Protein AF-A0A520EKC1-F1 (afdb_monomer_lite)

Secondary structure (DSSP, 8-state):
-PPPEEEEEE---SSS-SEEEEEEEEEEEEEEETTEEEEEEEEEEEEEEEE-THHHHHHHHHHHHHHHT-

Sequence (70 aa):
RVPARVGEHVLPNTGGDAMFTIGGYYTDSLRRVDGEWKICKKQLTVLWNSGNPQILAMARERAAALLADV

pLDDT: mean 92.75, std 8.61, range [56.66, 98.12]

Radius of gyration: 16.27 Å; chains: 1; bounding box: 27×45×42 Å

Foldseek 3Di:
DPFWDKDWQADDDDDFHRIKMFTFDKDFDWDQDPNDIDTPDIDTDTPDMDGDPCVVVVVVVVVVVVVVVD

Structure (mmCIF, N/CA/C/O backbone):
data_AF-A0A520EKC1-F1
#
_entry.id   AF-A0A520EKC1-F1
#
loop_
_atom_site.group_PDB
_atom_site.id
_atom_si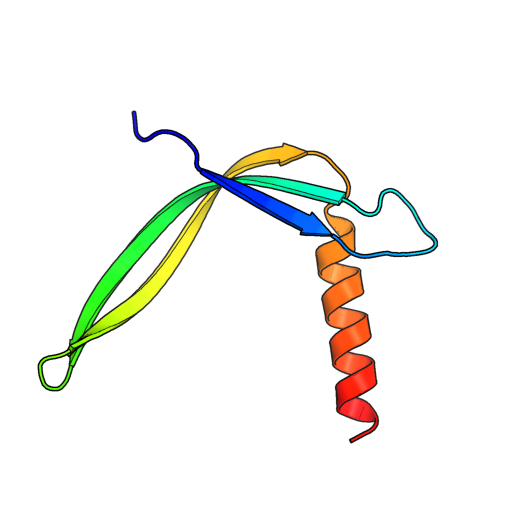te.type_symbol
_atom_site.label_atom_id
_atom_site.label_alt_id
_atom_site.label_comp_id
_atom_site.label_asym_id
_atom_site.label_entity_id
_atom_site.label_seq_id
_atom_site.pdbx_PDB_ins_code
_atom_site.Cartn_x
_atom_site.Cartn_y
_atom_site.Cartn_z
_atom_site.occupancy
_atom_site.B_iso_or_equiv
_atom_site.auth_seq_id
_atom_site.auth_comp_id
_atom_site.auth_asym_id
_atom_site.auth_atom_id
_atom_site.pdbx_PDB_model_num
ATOM 1 N N . ARG A 1 1 ? -4.314 19.749 10.127 1.00 56.66 1 ARG A N 1
ATOM 2 C CA . ARG A 1 1 ? -4.003 18.872 8.969 1.00 56.66 1 ARG A CA 1
ATOM 3 C C . ARG A 1 1 ? -3.189 17.698 9.499 1.00 56.66 1 ARG A C 1
ATOM 5 O O . ARG A 1 1 ? -2.164 17.956 10.110 1.00 56.66 1 ARG A O 1
ATOM 12 N N . VAL A 1 2 ? -3.660 16.456 9.368 1.00 60.16 2 VAL A N 1
ATOM 13 C CA . VAL A 1 2 ? -2.879 15.274 9.786 1.00 60.16 2 VAL A CA 1
ATOM 14 C C . VAL A 1 2 ? -1.704 15.122 8.809 1.00 60.16 2 VAL A C 1
ATOM 16 O O . VAL A 1 2 ? -1.951 15.188 7.601 1.00 60.16 2 VAL A O 1
ATOM 19 N N . PRO A 1 3 ? -0.446 14.997 9.274 1.00 71.62 3 PRO A N 1
ATOM 20 C CA . PRO A 1 3 ? 0.688 14.818 8.375 1.00 71.62 3 PRO A CA 1
ATOM 21 C C . PRO A 1 3 ? 0.562 13.485 7.632 1.00 71.62 3 PRO A C 1
ATOM 23 O O . PRO A 1 3 ? 0.167 12.472 8.213 1.00 71.62 3 PRO A O 1
ATOM 26 N N . ALA A 1 4 ? 0.882 13.496 6.338 1.00 80.25 4 A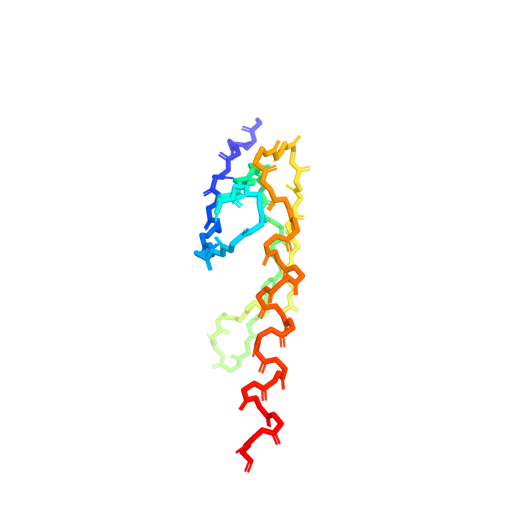LA A N 1
ATOM 27 C CA . ALA A 1 4 ? 0.921 12.278 5.544 1.00 80.25 4 ALA A CA 1
ATOM 28 C C . ALA A 1 4 ? 2.030 11.361 6.079 1.00 80.25 4 ALA A C 1
ATOM 30 O O . ALA A 1 4 ? 3.160 11.804 6.280 1.00 80.25 4 ALA A O 1
ATOM 31 N N . ARG A 1 5 ? 1.709 10.086 6.301 1.00 90.00 5 ARG A N 1
ATOM 32 C CA . ARG A 1 5 ? 2.702 9.030 6.492 1.00 90.00 5 ARG A CA 1
ATOM 33 C C . ARG A 1 5 ? 3.097 8.463 5.136 1.00 90.00 5 ARG A C 1
ATOM 35 O O . ARG A 1 5 ? 2.250 8.349 4.249 1.00 90.00 5 ARG A O 1
ATOM 42 N N . VAL A 1 6 ? 4.372 8.114 5.011 1.00 93.19 6 VAL A N 1
ATOM 43 C CA . VAL A 1 6 ? 4.952 7.524 3.804 1.00 93.19 6 VAL A CA 1
ATOM 44 C C . VAL A 1 6 ? 5.109 6.022 4.007 1.00 93.19 6 VAL A C 1
ATOM 46 O O . VAL A 1 6 ? 5.513 5.582 5.084 1.00 93.19 6 VAL A O 1
ATOM 49 N N . GLY A 1 7 ? 4.756 5.248 2.987 1.00 94.06 7 GLY A N 1
ATOM 50 C CA . GLY A 1 7 ? 5.053 3.826 2.883 1.00 94.06 7 GLY A CA 1
ATOM 51 C C . GLY A 1 7 ? 5.756 3.533 1.564 1.00 94.06 7 GLY A C 1
ATOM 52 O O . GLY A 1 7 ? 5.404 4.115 0.537 1.00 94.06 7 GLY A O 1
ATOM 53 N N . GLU A 1 8 ? 6.735 2.636 1.607 1.00 95.19 8 GLU A N 1
ATOM 54 C CA . GLU A 1 8 ? 7.512 2.208 0.446 1.00 95.19 8 GLU A CA 1
ATOM 55 C C . GLU A 1 8 ? 7.269 0.728 0.170 1.00 95.19 8 GLU A C 1
ATOM 57 O O . GLU A 1 8 ? 7.244 -0.109 1.075 1.00 95.19 8 GLU A O 1
ATOM 62 N N . HIS A 1 9 ? 7.087 0.419 -1.104 1.00 95.31 9 HIS A N 1
ATOM 63 C CA . HIS A 1 9 ? 7.004 -0.925 -1.633 1.00 95.31 9 HIS A CA 1
ATOM 64 C C . HIS A 1 9 ? 8.208 -1.132 -2.548 1.00 95.31 9 HIS A C 1
ATOM 66 O O . HIS A 1 9 ? 8.451 -0.326 -3.445 1.00 95.31 9 HIS A O 1
ATOM 72 N N . VAL A 1 10 ? 8.948 -2.218 -2.324 1.00 96.19 10 VAL A N 1
ATOM 73 C CA . VAL A 1 10 ? 10.134 -2.565 -3.113 1.00 96.19 10 VAL A CA 1
ATOM 74 C C . VAL A 1 10 ? 9.954 -3.961 -3.680 1.00 96.19 10 VAL A C 1
ATOM 76 O O . VAL A 1 10 ? 9.734 -4.912 -2.930 1.00 96.19 10 VAL A O 1
ATOM 79 N N . LEU A 1 11 ? 10.070 -4.095 -4.998 1.00 96.31 11 LEU A N 1
ATOM 80 C CA . LEU A 1 11 ? 10.063 -5.386 -5.672 1.00 96.31 11 LEU A CA 1
ATOM 81 C C . LEU A 1 11 ? 11.139 -5.415 -6.760 1.00 96.31 11 LEU A C 1
ATOM 83 O O . LEU A 1 11 ? 10.918 -4.866 -7.841 1.00 96.31 11 LEU A O 1
ATOM 87 N N . PRO A 1 12 ? 12.270 -6.106 -6.533 1.00 94.62 12 PRO A N 1
ATOM 88 C CA . PRO A 1 12 ? 13.242 -6.364 -7.586 1.00 94.62 12 PRO A CA 1
ATOM 89 C C . PRO A 1 12 ? 12.580 -7.076 -8.771 1.00 94.62 12 PRO A C 1
ATOM 91 O O . PRO A 1 12 ? 11.923 -8.115 -8.622 1.00 94.62 12 PRO A O 1
ATOM 94 N N . ASN A 1 13 ? 12.707 -6.496 -9.957 1.00 91.38 13 ASN A N 1
ATOM 95 C CA . ASN A 1 13 ? 12.075 -6.975 -11.176 1.00 91.38 13 ASN A CA 1
ATOM 96 C C . ASN A 1 13 ? 12.909 -6.561 -12.401 1.00 91.38 13 ASN A C 1
ATOM 98 O O . ASN A 1 13 ? 13.840 -5.770 -12.284 1.00 91.38 13 ASN A O 1
ATOM 102 N N . THR A 1 14 ? 12.599 -7.135 -13.562 1.00 86.88 14 THR A N 1
ATOM 103 C CA . THR A 1 14 ? 13.311 -6.879 -14.823 1.00 86.88 14 THR A CA 1
ATOM 104 C C . THR A 1 14 ? 12.607 -5.848 -15.714 1.00 86.88 14 THR A C 1
ATOM 106 O O . THR A 1 14 ? 13.024 -5.656 -16.853 1.00 86.88 14 THR A O 1
ATOM 109 N N . GLY A 1 15 ? 11.531 -5.208 -15.242 1.00 80.56 15 GLY A N 1
ATOM 110 C CA . GLY A 1 15 ? 10.685 -4.313 -16.031 1.00 80.56 15 GLY A CA 1
ATOM 111 C C . GLY A 1 15 ? 10.214 -3.085 -15.247 1.00 80.56 15 GLY A C 1
ATOM 112 O O . GLY A 1 15 ? 9.246 -3.151 -14.494 1.00 80.56 15 GLY A O 1
ATOM 113 N N . GLY A 1 16 ? 10.841 -1.937 -15.511 1.00 86.62 16 GLY A N 1
ATOM 114 C CA . GLY A 1 16 ? 10.537 -0.667 -14.842 1.00 86.62 16 GLY A CA 1
ATOM 115 C C . GLY A 1 16 ? 11.299 -0.474 -13.526 1.00 86.62 16 GLY A C 1
ATOM 116 O O . GLY A 1 16 ? 12.224 -1.219 -13.216 1.00 86.62 16 GLY A O 1
ATOM 117 N N . ASP A 1 17 ? 10.929 0.561 -12.765 1.00 92.44 17 ASP A N 1
ATOM 118 C CA . ASP A 1 17 ? 11.529 0.854 -11.454 1.00 92.44 17 ASP A CA 1
ATOM 119 C C . ASP A 1 17 ? 11.096 -0.192 -10.404 1.00 92.44 17 ASP A C 1
ATOM 121 O O . ASP A 1 17 ? 10.001 -0.754 -10.473 1.00 92.44 17 ASP A O 1
ATOM 125 N N . ALA A 1 18 ? 11.949 -0.479 -9.425 1.00 95.94 18 ALA A N 1
ATOM 126 C CA . ALA A 1 18 ? 11.670 -1.429 -8.351 1.00 95.94 18 ALA A CA 1
ATOM 127 C C . ALA A 1 18 ? 10.890 -0.803 -7.184 1.00 95.94 18 ALA A C 1
ATOM 129 O O . ALA A 1 18 ? 10.439 -1.537 -6.303 1.00 95.94 18 ALA A O 1
ATOM 130 N N . MET A 1 19 ? 10.755 0.526 -7.159 1.00 97.25 19 MET A N 1
ATOM 131 C CA . MET A 1 19 ? 10.199 1.280 -6.038 1.00 97.25 19 MET A CA 1
ATOM 132 C C . MET A 1 19 ? 8.802 1.835 -6.332 1.00 97.25 19 MET A C 1
ATOM 134 O O . MET A 1 19 ? 8.539 2.372 -7.407 1.00 97.25 19 MET A O 1
ATOM 138 N N . PHE A 1 20 ? 7.923 1.782 -5.333 1.00 97.19 20 PHE A N 1
ATOM 139 C CA . PHE A 1 20 ? 6.666 2.524 -5.305 1.00 97.19 20 PHE A CA 1
ATOM 140 C C . PHE A 1 20 ? 6.437 3.137 -3.928 1.00 97.19 20 PHE A C 1
ATOM 142 O O . PHE A 1 20 ? 6.371 2.430 -2.922 1.00 97.19 20 PHE A O 1
ATOM 149 N N . THR A 1 21 ? 6.272 4.454 -3.890 1.00 97.00 21 THR A N 1
ATOM 150 C CA . THR A 1 21 ? 6.119 5.225 -2.657 1.00 97.00 21 THR A CA 1
ATOM 151 C C . THR A 1 21 ? 4.728 5.841 -2.596 1.00 97.00 21 THR A C 1
ATOM 153 O O . THR A 1 21 ? 4.269 6.477 -3.547 1.00 97.00 21 THR A O 1
ATOM 156 N N . ILE A 1 22 ? 4.059 5.693 -1.454 1.00 97.12 22 ILE A N 1
ATOM 157 C CA . ILE A 1 22 ? 2.716 6.222 -1.209 1.00 97.12 22 ILE A CA 1
ATOM 158 C C . ILE A 1 22 ? 2.746 7.133 0.013 1.00 97.12 22 ILE A C 1
ATOM 160 O O . ILE A 1 22 ? 3.172 6.721 1.091 1.00 97.12 22 ILE A O 1
ATOM 164 N N . GLY A 1 23 ? 2.225 8.351 -0.136 1.00 96.44 23 GLY A N 1
ATOM 165 C CA . GLY A 1 23 ? 1.959 9.262 0.971 1.00 96.44 23 GLY A CA 1
ATOM 166 C C . GLY A 1 23 ? 0.465 9.393 1.247 1.00 96.44 23 GLY A C 1
ATOM 167 O O . GLY A 1 23 ? -0.323 9.696 0.350 1.00 96.44 23 GLY A O 1
ATOM 168 N N . GLY A 1 24 ? 0.054 9.205 2.499 1.00 95.56 24 GLY A N 1
ATOM 169 C CA . GLY A 1 24 ? -1.359 9.252 2.868 1.00 95.56 24 GLY A CA 1
ATOM 170 C C . GLY A 1 24 ? -1.615 9.186 4.367 1.00 95.56 24 GLY A C 1
ATOM 171 O O . GLY A 1 24 ? -0.719 9.387 5.183 1.00 95.56 24 GLY A O 1
ATOM 172 N N . TYR A 1 25 ? -2.850 8.898 4.752 1.00 95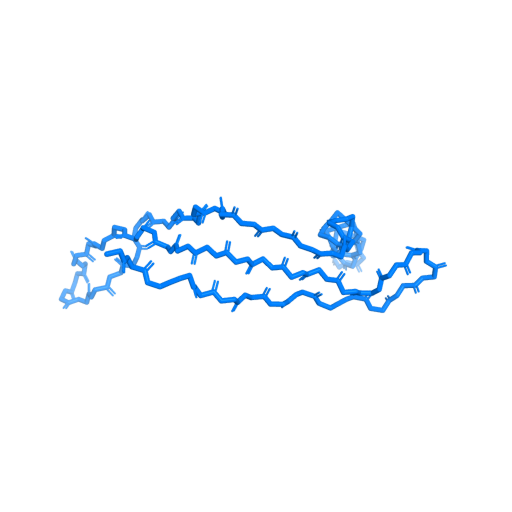.31 25 TYR A N 1
ATOM 173 C CA . TYR A 1 25 ? -3.195 8.607 6.143 1.00 95.31 25 TYR A CA 1
ATOM 174 C C . TYR A 1 25 ? -4.186 7.452 6.219 1.00 95.31 25 TYR A C 1
ATOM 176 O O . TYR A 1 25 ? -4.964 7.214 5.295 1.00 95.31 25 TYR A O 1
ATOM 184 N N . TYR A 1 26 ? -4.143 6.737 7.340 1.00 94.69 26 TYR A N 1
ATOM 185 C CA . TYR A 1 26 ? -5.092 5.674 7.630 1.00 94.69 26 TYR A CA 1
ATOM 186 C C . TYR A 1 26 ? -6.290 6.215 8.406 1.00 94.69 26 TYR A C 1
ATOM 188 O O . TYR A 1 26 ? -6.138 7.031 9.316 1.00 94.69 26 TYR A O 1
ATOM 196 N N . THR A 1 27 ? -7.472 5.721 8.061 1.00 95.81 27 THR A N 1
ATOM 197 C CA . THR A 1 27 ? -8.687 5.823 8.862 1.00 95.81 27 THR A CA 1
ATOM 198 C C . THR A 1 27 ? -9.056 4.416 9.308 1.00 95.81 27 THR A C 1
ATOM 200 O O . THR A 1 27 ? -9.598 3.627 8.531 1.00 95.81 27 THR A O 1
ATOM 203 N N . ASP A 1 28 ? -8.733 4.115 10.563 1.00 96.75 28 ASP A N 1
ATOM 204 C CA . ASP A 1 28 ? -8.970 2.809 11.165 1.00 96.75 28 ASP A CA 1
ATOM 205 C C . ASP A 1 28 ? -10.189 2.884 12.083 1.00 96.75 28 ASP A C 1
ATOM 207 O O . ASP A 1 28 ? -10.345 3.823 12.865 1.00 96.75 28 ASP A O 1
ATOM 211 N N . SER A 1 29 ? -11.069 1.893 11.990 1.00 97.88 29 SER A N 1
ATOM 212 C CA . SER A 1 29 ? -12.134 1.679 12.968 1.00 97.88 29 SER A CA 1
ATOM 213 C C . SER A 1 29 ? -11.724 0.539 13.883 1.00 97.88 29 SER A C 1
ATOM 215 O O . SER A 1 29 ? -11.296 -0.522 13.417 1.00 97.88 29 SER A O 1
ATOM 217 N N . LEU A 1 30 ? -11.849 0.772 15.186 1.00 97.88 30 LEU A N 1
ATOM 218 C CA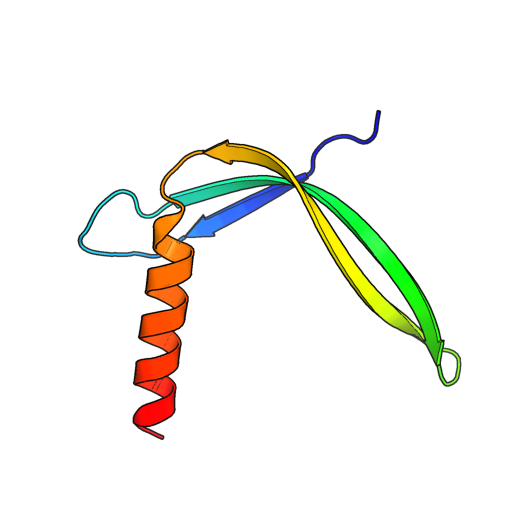 . LEU A 1 30 ? -11.483 -0.190 16.214 1.00 97.88 30 LEU A CA 1
ATOM 219 C C . LEU A 1 30 ? -12.740 -0.692 16.920 1.00 97.88 30 LEU A C 1
ATOM 221 O O . LEU A 1 30 ? -13.656 0.079 17.203 1.00 97.88 30 LEU A O 1
ATOM 225 N N . ARG A 1 31 ? -12.760 -1.981 17.247 1.00 98.00 31 ARG A N 1
ATOM 226 C CA . ARG A 1 31 ? -13.774 -2.590 18.109 1.00 98.00 31 ARG A CA 1
ATOM 227 C C . ARG A 1 31 ? -13.084 -3.306 19.256 1.00 98.00 31 ARG A C 1
ATOM 229 O O . ARG A 1 31 ? -12.047 -3.934 19.056 1.00 98.00 31 ARG A O 1
ATOM 236 N N . ARG A 1 32 ? -13.680 -3.233 20.445 1.00 97.94 32 ARG A N 1
ATOM 237 C CA . ARG A 1 32 ? -13.255 -4.044 21.582 1.00 97.94 32 ARG A CA 1
ATOM 238 C C . ARG A 1 32 ? -13.939 -5.412 21.524 1.00 97.94 32 ARG A C 1
ATOM 240 O O . ARG A 1 32 ? -15.165 -5.466 21.441 1.00 97.94 32 ARG A O 1
ATOM 247 N N . VAL A 1 33 ? -13.154 -6.485 21.518 1.00 97.75 33 VAL A N 1
ATOM 248 C CA . VAL A 1 33 ? -13.599 -7.889 21.476 1.00 97.75 33 VAL A CA 1
ATOM 249 C C . VAL A 1 33 ? -12.853 -8.626 22.581 1.00 97.75 33 VAL A C 1
ATOM 251 O O . VAL A 1 33 ? -11.631 -8.529 22.639 1.00 97.75 33 VAL A O 1
ATOM 254 N N . ASP A 1 34 ? -13.583 -9.268 23.495 1.00 97.25 34 ASP A N 1
ATOM 255 C CA . ASP A 1 34 ? -13.028 -10.004 24.645 1.00 97.25 34 ASP A CA 1
ATOM 256 C C . ASP A 1 34 ? -11.991 -9.207 25.457 1.00 97.25 34 ASP A C 1
ATOM 258 O O . ASP A 1 34 ? -10.966 -9.709 25.901 1.00 97.25 34 ASP A O 1
ATOM 262 N N . GLY A 1 35 ? -12.253 -7.908 25.634 1.00 97.56 35 GLY A N 1
ATOM 263 C CA . GLY A 1 35 ? -11.376 -6.998 26.375 1.00 97.56 35 GLY A CA 1
ATOM 264 C C . GLY A 1 35 ? -10.231 -6.387 25.559 1.00 97.56 35 GLY A C 1
ATOM 265 O O . GLY A 1 35 ? -9.654 -5.393 26.011 1.00 97.56 35 GLY A O 1
ATOM 266 N N . GLU A 1 36 ? -9.977 -6.860 24.339 1.00 97.94 36 GLU A N 1
ATOM 267 C CA . GLU A 1 36 ? -8.882 -6.413 23.475 1.00 97.94 36 GLU A CA 1
ATOM 268 C C . GLU A 1 36 ? -9.352 -5.492 22.344 1.00 97.94 36 GLU A C 1
ATOM 270 O O . GLU A 1 36 ? -10.427 -5.672 21.771 1.00 97.94 36 GLU A O 1
ATOM 275 N N . TRP A 1 37 ? -8.532 -4.504 21.977 1.00 98.12 37 TRP A N 1
ATOM 276 C CA . TRP A 1 37 ? -8.787 -3.677 20.798 1.00 98.12 37 TRP A CA 1
ATOM 277 C C . TRP A 1 37 ? -8.356 -4.400 19.526 1.00 98.12 37 TRP A C 1
ATOM 279 O O . TRP A 1 37 ? -7.213 -4.832 19.397 1.00 98.12 37 TRP A O 1
ATOM 289 N N . LYS A 1 38 ? -9.266 -4.481 18.558 1.00 97.56 38 LYS A N 1
ATOM 290 C CA . LYS A 1 38 ? -9.015 -5.039 17.229 1.00 97.56 38 LYS A CA 1
ATOM 291 C C . LYS A 1 38 ? -9.346 -3.997 16.166 1.00 97.56 38 LYS A C 1
ATOM 293 O O . LYS A 1 38 ? -10.320 -3.255 16.304 1.00 97.56 38 LYS A O 1
ATOM 298 N N . ILE A 1 39 ? -8.561 -3.962 15.091 1.00 97.75 39 ILE A N 1
ATOM 299 C CA . ILE A 1 39 ? -8.892 -3.190 13.888 1.00 97.75 39 ILE A CA 1
ATOM 300 C C . ILE A 1 39 ? -9.980 -3.961 13.140 1.00 97.75 39 ILE A C 1
ATOM 302 O O . ILE A 1 39 ? -9.742 -5.082 12.699 1.00 97.75 39 ILE A O 1
ATOM 306 N N . CYS A 1 40 ? -11.170 -3.378 13.005 1.00 96.62 40 CYS A N 1
ATOM 307 C CA . CYS A 1 40 ? -12.283 -3.992 12.273 1.00 96.62 40 CYS A CA 1
ATOM 308 C C . CYS A 1 40 ? -12.478 -3.399 10.872 1.00 96.62 40 CYS A C 1
ATOM 310 O O . CYS A 1 40 ? -13.070 -4.040 10.009 1.00 96.62 40 CYS A O 1
ATOM 312 N N . LYS A 1 41 ? -11.956 -2.193 10.625 1.00 97.56 41 LYS A N 1
ATOM 313 C CA . LYS A 1 41 ? -11.886 -1.578 9.297 1.00 97.56 41 LYS A CA 1
ATOM 314 C C . LYS A 1 41 ? -10.587 -0.796 9.179 1.00 97.56 41 LYS A C 1
ATOM 316 O O . LYS A 1 41 ? -10.222 -0.087 10.111 1.00 97.56 41 LYS A O 1
ATOM 321 N N . LYS A 1 42 ? -9.927 -0.902 8.027 1.00 96.62 42 LYS A N 1
ATOM 322 C CA . LYS A 1 42 ? -8.710 -0.162 7.685 1.00 96.62 42 LYS A CA 1
ATOM 323 C C . LYS A 1 42 ? -8.884 0.467 6.311 1.00 96.62 42 LYS A C 1
ATOM 325 O O . LYS A 1 42 ? -9.172 -0.242 5.352 1.00 96.62 42 LYS A O 1
ATOM 330 N N . GLN A 1 43 ? -8.721 1.781 6.215 1.00 96.56 43 GLN A N 1
ATOM 331 C CA . GLN A 1 43 ? -8.781 2.512 4.949 1.00 96.56 43 GLN A CA 1
ATOM 332 C C . GLN A 1 43 ? -7.544 3.395 4.812 1.00 96.56 43 GLN A C 1
ATOM 334 O O . GLN A 1 43 ? -7.274 4.204 5.693 1.00 96.56 43 GLN A O 1
ATOM 339 N N . LEU A 1 44 ? -6.806 3.259 3.710 1.00 94.38 44 LEU A N 1
ATOM 340 C CA . LEU A 1 44 ? -5.719 4.169 3.348 1.00 94.38 44 LEU A CA 1
ATOM 341 C C . LEU A 1 44 ? -6.252 5.227 2.381 1.00 94.38 44 LEU A C 1
ATOM 343 O O . LEU A 1 44 ? -6.650 4.897 1.267 1.00 94.38 44 LEU A O 1
ATOM 347 N N . THR A 1 45 ? -6.225 6.492 2.789 1.00 95.62 45 THR A N 1
ATOM 348 C CA . THR A 1 45 ? -6.469 7.619 1.884 1.00 95.62 45 THR A CA 1
ATOM 349 C C . THR A 1 45 ? -5.136 8.089 1.320 1.00 95.62 45 THR A C 1
ATOM 351 O O . THR A 1 45 ? -4.305 8.641 2.047 1.00 95.62 45 THR A O 1
ATOM 354 N N . VAL A 1 46 ? -4.935 7.861 0.023 1.00 95.44 46 VAL A N 1
ATOM 355 C CA . VAL A 1 46 ? -3.731 8.275 -0.706 1.00 95.44 46 VAL A CA 1
ATOM 356 C C . VAL A 1 46 ? -3.846 9.748 -1.083 1.00 95.44 46 VAL A C 1
ATOM 358 O O . VAL A 1 46 ? -4.843 10.168 -1.663 1.00 95.44 46 VAL A O 1
ATOM 361 N N . LEU A 1 47 ? -2.824 10.532 -0.747 1.00 96.25 47 LEU A N 1
ATOM 362 C CA . LEU A 1 47 ? -2.731 11.953 -1.093 1.00 96.25 47 LEU A CA 1
ATOM 363 C C . LEU A 1 47 ? -1.797 12.188 -2.275 1.00 96.25 47 LEU A C 1
ATOM 365 O O . LEU A 1 47 ? -2.043 13.069 -3.091 1.00 96.25 47 LEU A O 1
ATOM 369 N N . TRP A 1 48 ? -0.728 11.403 -2.354 1.00 95.81 48 TRP A N 1
ATOM 370 C CA . TRP A 1 48 ? 0.200 11.388 -3.473 1.00 95.81 48 TRP A CA 1
ATOM 371 C C . TRP A 1 48 ? 0.857 10.013 -3.564 1.00 95.81 48 TRP A C 1
ATOM 373 O O . TRP A 1 48 ? 0.890 9.249 -2.595 1.00 95.81 48 TRP A O 1
ATOM 383 N N . ASN A 1 49 ? 1.385 9.702 -4.738 1.00 96.38 49 ASN A N 1
ATOM 384 C CA . ASN A 1 49 ? 2.226 8.537 -4.959 1.00 96.38 49 ASN A CA 1
ATOM 385 C C . ASN A 1 49 ? 3.340 8.886 -5.956 1.00 96.38 49 ASN A C 1
ATOM 387 O O . ASN A 1 49 ? 3.248 9.895 -6.655 1.00 96.38 49 ASN A O 1
ATOM 391 N N . SER A 1 50 ? 4.408 8.093 -5.955 1.00 96.31 50 SER A N 1
ATOM 392 C CA . SER A 1 50 ? 5.566 8.238 -6.840 1.00 96.31 50 SER A CA 1
ATOM 393 C C . SER A 1 50 ? 6.183 6.867 -7.129 1.00 96.31 50 SER A C 1
ATOM 395 O O . SER A 1 50 ? 6.059 5.953 -6.312 1.00 96.31 50 SER A O 1
ATOM 397 N N . GLY A 1 51 ? 6.861 6.724 -8.266 1.00 95.75 51 GLY A N 1
ATOM 398 C CA . GLY A 1 51 ? 7.490 5.471 -8.693 1.00 95.75 51 GLY A CA 1
ATOM 399 C C . GLY A 1 51 ? 6.560 4.570 -9.509 1.00 95.75 51 GLY A C 1
ATOM 400 O O . GLY A 1 51 ? 5.697 5.050 -10.244 1.00 95.75 51 GLY A O 1
ATOM 401 N N . ASN A 1 52 ? 6.759 3.257 -9.397 1.00 96.19 52 ASN A N 1
ATOM 402 C CA . ASN A 1 52 ? 6.157 2.233 -10.249 1.00 96.19 52 ASN A CA 1
ATOM 403 C C . ASN A 1 52 ? 4.997 1.489 -9.545 1.00 96.19 52 ASN A C 1
ATOM 405 O O . ASN A 1 52 ? 5.235 0.471 -8.894 1.00 96.19 52 ASN A O 1
ATOM 409 N N . PRO A 1 53 ? 3.725 1.915 -9.682 1.00 94.88 53 PRO A N 1
ATOM 410 C CA . PRO A 1 53 ? 2.594 1.218 -9.059 1.00 94.88 53 PRO A CA 1
ATOM 411 C C . PRO A 1 53 ? 2.393 -0.220 -9.566 1.00 94.88 53 PRO A C 1
ATOM 413 O O . PRO A 1 53 ? 1.764 -1.028 -8.876 1.00 94.88 53 PRO A O 1
ATOM 416 N N . GLN A 1 54 ? 2.928 -0.575 -10.740 1.00 95.31 54 GLN A N 1
ATOM 417 C CA . GLN A 1 54 ? 2.798 -1.911 -11.319 1.00 95.31 54 GLN A CA 1
ATOM 418 C C . GLN A 1 54 ? 3.461 -2.985 -10.447 1.00 95.31 54 GLN A C 1
ATOM 420 O O . GLN A 1 54 ? 3.056 -4.147 -10.516 1.00 95.31 54 GLN A O 1
ATOM 425 N N . ILE A 1 55 ? 4.394 -2.619 -9.556 1.00 95.75 55 ILE A N 1
ATOM 426 C CA . ILE A 1 55 ? 5.017 -3.585 -8.645 1.00 95.75 55 ILE A CA 1
ATOM 427 C C . ILE A 1 55 ? 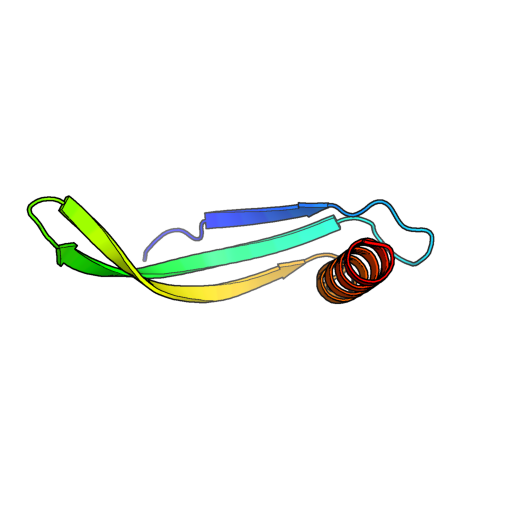4.003 -4.280 -7.729 1.00 95.75 55 ILE A C 1
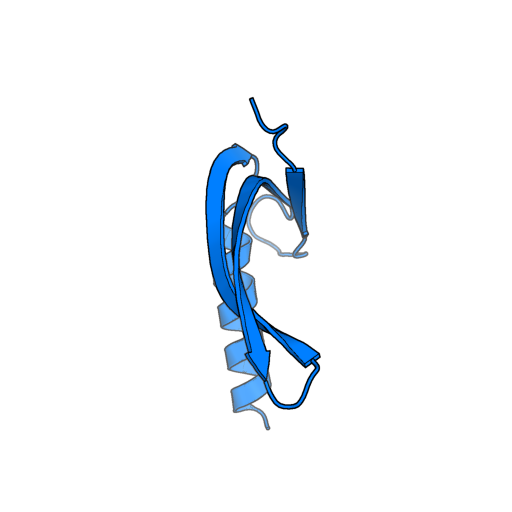ATOM 429 O O . ILE A 1 55 ? 4.213 -5.430 -7.356 1.00 95.75 55 ILE A O 1
ATOM 433 N N . LEU A 1 56 ? 2.882 -3.628 -7.391 1.00 95.06 56 LEU A N 1
ATOM 434 C CA . LEU A 1 56 ? 1.834 -4.247 -6.575 1.00 95.06 56 LEU A CA 1
ATOM 435 C C . LEU A 1 56 ? 1.126 -5.380 -7.330 1.00 95.06 56 LEU A C 1
ATOM 437 O O . LEU A 1 56 ? 0.811 -6.414 -6.741 1.00 95.06 56 LEU A O 1
ATOM 441 N N . ALA A 1 57 ? 0.902 -5.204 -8.635 1.00 94.88 57 ALA A N 1
ATOM 442 C CA . ALA A 1 57 ? 0.337 -6.247 -9.486 1.00 94.88 57 ALA A CA 1
ATOM 443 C C . ALA A 1 57 ? 1.337 -7.398 -9.675 1.00 94.88 57 ALA A C 1
ATOM 445 O O . ALA A 1 57 ? 0.986 -8.550 -9.428 1.00 94.88 57 ALA A O 1
ATOM 446 N N . MET A 1 58 ? 2.598 -7.076 -9.983 1.00 95.12 58 MET A N 1
ATOM 447 C CA . MET A 1 58 ? 3.672 -8.066 -10.126 1.00 95.12 58 MET A CA 1
ATOM 448 C C . MET A 1 58 ? 3.877 -8.889 -8.846 1.00 95.12 58 MET A C 1
ATOM 450 O O . MET A 1 58 ? 4.048 -10.104 -8.910 1.00 95.12 58 MET A O 1
ATOM 454 N N . ALA A 1 59 ? 3.843 -8.250 -7.670 1.00 94.94 59 ALA A N 1
ATOM 455 C CA . ALA A 1 59 ? 3.964 -8.939 -6.387 1.00 94.94 59 ALA A CA 1
ATOM 456 C C . ALA A 1 59 ? 2.812 -9.931 -6.170 1.00 94.94 59 ALA A C 1
ATOM 458 O O . ALA A 1 59 ? 3.046 -11.062 -5.743 1.00 94.94 59 ALA A O 1
ATOM 459 N N . ARG A 1 60 ? 1.577 -9.530 -6.502 1.00 95.25 60 ARG A N 1
ATOM 460 C CA . ARG A 1 60 ? 0.397 -10.399 -6.408 1.00 95.25 60 ARG A CA 1
ATOM 461 C C . ARG A 1 60 ? 0.504 -11.604 -7.341 1.00 95.25 60 ARG A C 1
ATOM 463 O O . ARG A 1 60 ? 0.202 -12.712 -6.917 1.00 95.25 60 ARG A O 1
ATOM 470 N N . GLU A 1 61 ? 0.939 -11.401 -8.580 1.00 94.88 61 GLU A N 1
ATOM 471 C CA . GLU A 1 61 ? 1.119 -12.481 -9.559 1.00 94.88 61 GLU A CA 1
ATOM 472 C C . GLU A 1 61 ? 2.199 -13.475 -9.120 1.00 94.88 61 GLU A C 1
ATOM 474 O O . GLU A 1 61 ? 1.965 -14.681 -9.138 1.00 94.88 61 GLU A O 1
ATOM 479 N N . ARG A 1 62 ? 3.346 -12.983 -8.630 1.00 93.81 62 ARG A N 1
ATOM 480 C CA . ARG A 1 62 ? 4.404 -13.840 -8.069 1.00 93.81 62 ARG A CA 1
ATOM 481 C C . ARG A 1 62 ? 3.909 -14.658 -6.879 1.00 93.81 62 ARG A C 1
ATOM 483 O O . ARG A 1 62 ? 4.196 -15.846 -6.803 1.00 93.81 62 ARG A O 1
ATOM 490 N N . ALA A 1 63 ? 3.161 -14.039 -5.965 1.00 94.31 63 ALA A N 1
ATOM 491 C CA . ALA A 1 63 ? 2.590 -14.743 -4.821 1.00 94.31 63 ALA A CA 1
ATOM 492 C C . ALA A 1 63 ? 1.581 -15.818 -5.255 1.00 94.31 63 ALA A C 1
ATOM 494 O O . ALA A 1 63 ? 1.601 -16.917 -4.715 1.00 94.31 63 ALA A O 1
ATOM 495 N N . ALA A 1 64 ? 0.734 -15.524 -6.246 1.00 95.44 64 ALA A N 1
ATOM 496 C CA . ALA A 1 64 ? -0.216 -16.494 -6.782 1.00 95.44 64 ALA A CA 1
ATOM 497 C C . ALA A 1 64 ? 0.486 -17.706 -7.413 1.00 95.44 64 ALA A C 1
ATOM 499 O O . ALA A 1 64 ? 0.067 -18.830 -7.163 1.00 95.44 64 ALA A O 1
ATOM 500 N N . ALA A 1 65 ? 1.569 -17.491 -8.169 1.00 94.75 65 ALA A N 1
ATOM 501 C CA . ALA A 1 65 ? 2.366 -18.579 -8.736 1.00 94.75 65 ALA A CA 1
ATOM 502 C C . ALA A 1 65 ? 2.984 -19.463 -7.639 1.00 94.75 65 ALA A C 1
ATOM 504 O O . ALA A 1 65 ? 2.818 -20.674 -7.668 1.00 94.75 65 ALA A O 1
ATOM 505 N N . LEU A 1 66 ? 3.599 -18.853 -6.616 1.00 94.12 66 LEU A N 1
ATOM 506 C CA . LEU A 1 66 ? 4.185 -19.590 -5.489 1.00 94.12 66 LEU A CA 1
ATOM 507 C C . LEU A 1 66 ? 3.161 -20.423 -4.710 1.00 94.12 66 LEU A C 1
ATOM 509 O O . LEU A 1 66 ? 3.510 -21.471 -4.186 1.00 94.12 66 LEU A O 1
ATOM 513 N N . LEU A 1 67 ? 1.921 -19.944 -4.597 1.00 93.81 67 LEU A N 1
ATOM 514 C CA . LEU A 1 67 ? 0.849 -20.662 -3.905 1.00 93.81 67 LEU A CA 1
ATOM 515 C C . LEU A 1 67 ? 0.203 -21.755 -4.762 1.00 93.81 67 LEU A C 1
ATOM 517 O O . LEU A 1 67 ? -0.444 -22.630 -4.203 1.00 93.81 67 LEU A O 1
ATOM 521 N N . ALA A 1 68 ? 0.332 -21.694 -6.088 1.00 88.69 68 ALA A N 1
ATOM 522 C CA . ALA A 1 68 ? -0.166 -22.736 -6.984 1.00 88.69 68 ALA A CA 1
ATOM 523 C C . ALA A 1 68 ? 0.756 -23.968 -7.021 1.00 88.69 68 ALA A C 1
ATOM 525 O O . ALA A 1 68 ? 0.304 -25.054 -7.374 1.00 88.69 68 ALA A O 1
ATOM 526 N N . ASP A 1 69 ? 2.024 -23.788 -6.643 1.00 73.69 69 ASP A N 1
ATOM 527 C CA . ASP A 1 69 ? 3.044 -24.839 -6.576 1.00 73.69 69 ASP A CA 1
ATOM 528 C C . ASP A 1 69 ? 3.082 -25.572 -5.211 1.00 73.69 69 ASP A C 1
ATOM 530 O O . ASP A 1 69 ? 3.982 -26.381 -4.972 1.00 73.69 69 ASP A O 1
ATOM 534 N N . VAL A 1 70 ? 2.130 -25.291 -4.308 1.00 62.31 70 VAL A N 1
ATOM 535 C CA . VAL A 1 70 ? 1.988 -25.888 -2.960 1.00 62.31 70 VAL A CA 1
ATOM 536 C C . VAL A 1 70 ? 0.681 -26.664 -2.865 1.00 62.31 70 VAL A C 1
ATOM 538 O O . VAL A 1 70 ? 0.711 -27.776 -2.291 1.00 62.31 70 VAL A O 1
#